Protein AF-A0A1Q7CUN3-F1 (afdb_monomer)

Structure (mmCIF, N/CA/C/O backbone):
data_AF-A0A1Q7CUN3-F1
#
_entry.id   AF-A0A1Q7CUN3-F1
#
loop_
_atom_site.group_PDB
_atom_site.id
_atom_site.type_symbol
_atom_site.label_atom_id
_atom_site.label_alt_id
_atom_site.label_comp_id
_atom_site.label_asym_id
_atom_site.label_entity_id
_atom_site.label_seq_id
_atom_site.pdbx_PDB_ins_code
_atom_site.Cartn_x
_atom_site.Cartn_y
_atom_site.Cartn_z
_atom_site.occupancy
_atom_site.B_iso_or_equiv
_atom_site.auth_seq_id
_atom_site.auth_comp_id
_atom_site.auth_asym_id
_atom_site.auth_atom_id
_atom_site.pdbx_PDB_model_num
ATOM 1 N N . MET A 1 1 ? -42.922 3.366 2.876 1.00 41.12 1 MET A N 1
ATOM 2 C CA . MET A 1 1 ? -42.105 3.480 1.646 1.00 41.12 1 MET A CA 1
ATOM 3 C C . MET A 1 1 ? -41.278 4.752 1.749 1.00 41.12 1 MET A C 1
ATOM 5 O O . MET A 1 1 ? -41.841 5.793 2.076 1.00 41.12 1 MET A O 1
ATOM 9 N N . MET A 1 2 ? -39.968 4.673 1.515 1.00 38.81 2 MET A N 1
ATOM 10 C CA . MET A 1 2 ? -39.093 5.847 1.455 1.00 38.81 2 MET A CA 1
ATOM 11 C C . MET A 1 2 ? -38.705 6.083 -0.001 1.00 38.81 2 MET A C 1
ATOM 13 O O . MET A 1 2 ? -38.078 5.223 -0.615 1.00 38.81 2 MET A O 1
ATOM 17 N N . MET A 1 3 ? -39.078 7.239 -0.547 1.00 49.34 3 MET A N 1
ATOM 18 C CA . MET A 1 3 ? -38.582 7.698 -1.844 1.00 49.34 3 MET A CA 1
ATOM 19 C C . MET A 1 3 ? -37.592 8.832 -1.590 1.00 49.34 3 MET A C 1
ATOM 21 O O . MET A 1 3 ? -37.895 9.817 -0.914 1.00 49.34 3 MET A O 1
ATOM 25 N N . ARG A 1 4 ? -36.372 8.666 -2.102 1.00 43.00 4 ARG A N 1
ATOM 26 C CA . ARG A 1 4 ? -35.267 9.604 -1.901 1.00 43.00 4 ARG A CA 1
ATOM 27 C C . ARG A 1 4 ? -34.883 10.244 -3.230 1.00 43.00 4 ARG A C 1
ATOM 29 O O . ARG A 1 4 ? -34.399 9.564 -4.130 1.00 43.00 4 ARG A O 1
ATOM 36 N N . GLY A 1 5 ? -35.059 11.560 -3.324 1.00 53.28 5 GLY A N 1
ATOM 37 C CA . GLY A 1 5 ? -34.523 12.380 -4.409 1.00 53.28 5 GLY A CA 1
ATOM 38 C C . GLY A 1 5 ? -33.141 12.949 -4.068 1.00 53.28 5 GLY A C 1
ATOM 39 O O . GLY A 1 5 ? -32.656 12.841 -2.941 1.00 53.28 5 GLY A O 1
ATOM 40 N N . LYS A 1 6 ? -32.493 13.609 -5.037 1.00 47.28 6 LYS A N 1
ATOM 41 C CA . LYS A 1 6 ? -31.141 14.185 -4.865 1.00 47.28 6 LYS A CA 1
ATOM 42 C C . LYS A 1 6 ? -31.060 15.337 -3.844 1.00 47.28 6 LYS A 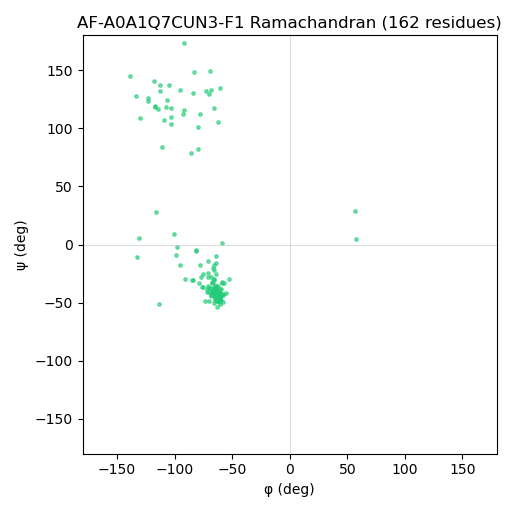C 1
ATOM 44 O O . LYS A 1 6 ? -29.955 15.651 -3.409 1.00 47.28 6 LYS A O 1
ATOM 49 N N . ARG A 1 7 ? -32.186 15.960 -3.468 1.00 41.72 7 ARG A N 1
ATOM 50 C CA . ARG A 1 7 ? -32.243 17.096 -2.520 1.00 41.72 7 ARG A CA 1
ATOM 51 C C . ARG A 1 7 ? -33.311 16.992 -1.420 1.00 41.72 7 ARG A C 1
ATOM 53 O O . ARG A 1 7 ? -33.233 17.744 -0.460 1.00 41.72 7 ARG A O 1
ATOM 60 N N . HIS A 1 8 ? -34.240 16.037 -1.501 1.00 43.69 8 HIS A N 1
ATOM 61 C CA . HIS A 1 8 ? -35.304 15.855 -0.508 1.00 43.69 8 HIS A CA 1
ATOM 62 C C . HIS A 1 8 ? -35.517 14.369 -0.220 1.00 43.69 8 HIS A C 1
ATOM 64 O O . HIS A 1 8 ? -35.390 13.533 -1.124 1.00 43.69 8 HIS A O 1
ATOM 70 N N . TYR A 1 9 ? -35.850 14.042 1.027 1.00 48.72 9 TYR A N 1
ATOM 71 C CA . TYR A 1 9 ? -36.358 12.724 1.388 1.00 48.72 9 TYR A CA 1
ATOM 72 C C . TYR A 1 9 ? -37.815 12.858 1.827 1.00 48.72 9 TYR A C 1
ATOM 74 O O . TYR A 1 9 ? -38.171 13.796 2.537 1.00 48.72 9 TYR A O 1
ATOM 82 N N . ALA A 1 10 ? -38.651 11.931 1.369 1.00 46.97 10 ALA A N 1
ATOM 83 C CA . ALA A 1 10 ? -40.007 11.768 1.863 1.00 46.97 10 ALA A CA 1
ATOM 84 C C . ALA A 1 10 ? -40.140 10.333 2.367 1.00 46.97 10 ALA A C 1
ATOM 86 O O . ALA A 1 10 ? -39.860 9.369 1.640 1.00 46.97 10 ALA A O 1
ATOM 87 N N . VAL A 1 11 ? -40.526 10.195 3.630 1.00 49.19 11 VAL A N 1
ATOM 88 C CA . VAL A 1 11 ? -40.782 8.897 4.248 1.00 49.19 11 VAL A CA 1
ATOM 89 C C . VAL A 1 11 ? -42.251 8.867 4.627 1.00 49.19 11 VAL A C 1
ATOM 91 O O . VAL A 1 11 ? -42.715 9.673 5.427 1.00 49.19 11 VAL A O 1
ATOM 94 N N . ALA A 1 12 ? -42.976 7.919 4.042 1.00 50.19 12 ALA A N 1
ATOM 95 C CA . ALA A 1 12 ? -44.323 7.583 4.468 1.00 50.19 12 ALA A CA 1
ATOM 96 C C . ALA A 1 12 ? -44.255 6.281 5.267 1.00 50.19 12 ALA A C 1
ATOM 98 O O . ALA A 1 12 ? -43.864 5.232 4.726 1.00 50.19 12 ALA A O 1
ATOM 99 N N . VAL A 1 13 ? -44.625 6.346 6.544 1.00 49.44 13 VAL A N 1
ATOM 100 C CA . VAL A 1 13 ? -44.776 5.167 7.401 1.00 49.44 13 VAL A CA 1
ATOM 101 C C . VAL A 1 13 ? -46.250 5.016 7.735 1.00 49.44 13 VAL A C 1
ATOM 103 O O . VAL A 1 13 ? -46.925 5.976 8.093 1.00 49.44 13 VAL A O 1
ATOM 106 N N . ARG A 1 14 ? -46.757 3.795 7.588 1.00 47.66 14 ARG A N 1
ATOM 107 C CA . ARG A 1 14 ? -48.123 3.452 7.968 1.00 47.66 14 ARG A CA 1
ATOM 108 C C . ARG A 1 14 ? -48.088 2.939 9.403 1.00 47.66 14 ARG A C 1
ATOM 110 O O . ARG A 1 14 ? -47.441 1.923 9.654 1.00 47.66 14 ARG A O 1
ATOM 117 N N . LEU A 1 15 ? -48.733 3.643 10.331 1.00 50.25 15 LEU A N 1
ATOM 118 C CA . LEU A 1 15 ? -48.779 3.210 11.728 1.00 50.25 15 LEU A CA 1
ATOM 119 C C . LEU A 1 15 ? -49.712 1.990 11.863 1.00 50.25 15 LEU A C 1
ATOM 121 O O . LEU A 1 15 ? -50.828 2.012 11.334 1.00 50.25 15 LEU A O 1
ATOM 125 N N . PRO A 1 16 ? -49.281 0.919 12.554 1.00 46.69 16 PRO A N 1
ATOM 126 C CA . PRO A 1 16 ? -50.003 -0.353 12.572 1.00 46.69 16 PRO A CA 1
ATOM 127 C C . PRO A 1 16 ? -51.316 -0.324 13.370 1.00 46.69 16 PRO A C 1
ATOM 129 O O . PRO A 1 16 ? -52.134 -1.220 13.197 1.00 46.69 16 PRO A O 1
ATOM 132 N N . THR A 1 17 ? -51.560 0.698 14.195 1.00 48.12 17 THR A N 1
ATOM 133 C CA . THR A 1 17 ? -52.711 0.712 15.116 1.00 48.12 17 THR A CA 1
ATOM 134 C C . THR A 1 17 ? -53.976 1.354 14.527 1.00 48.12 17 THR A C 1
ATOM 136 O O . THR A 1 17 ? -55.076 0.941 14.871 1.00 48.12 17 THR A O 1
ATOM 139 N N . THR A 1 18 ? -53.863 2.319 13.607 1.00 51.09 18 THR A N 1
ATOM 140 C CA . THR A 1 18 ? -55.016 3.129 13.137 1.00 51.09 18 THR A CA 1
ATOM 141 C C . THR A 1 18 ? -55.152 3.243 11.614 1.00 51.09 18 THR A C 1
ATOM 143 O O . THR A 1 18 ? -56.040 3.933 11.128 1.00 51.09 18 THR A O 1
ATOM 146 N N . LYS A 1 19 ? -54.327 2.533 10.826 1.00 49.41 19 LYS A N 1
ATOM 147 C CA . LYS A 1 19 ? -54.347 2.515 9.340 1.00 49.41 19 LYS A CA 1
ATOM 148 C C . LYS A 1 19 ? -54.171 3.874 8.632 1.00 49.41 19 LYS A C 1
ATOM 150 O O . LYS A 1 19 ? -54.208 3.884 7.399 1.00 49.41 19 LYS A O 1
ATOM 155 N N . GLU A 1 20 ? -53.910 4.965 9.344 1.00 47.09 20 GLU A N 1
ATOM 156 C CA . GLU A 1 20 ? -53.669 6.293 8.769 1.00 47.09 20 GLU A CA 1
ATOM 157 C C . GLU A 1 20 ? -52.206 6.463 8.312 1.00 47.09 20 GLU A C 1
ATOM 159 O O . GLU A 1 20 ? -51.285 5.836 8.850 1.00 47.09 20 GLU A O 1
ATOM 164 N N . ILE A 1 21 ? -51.988 7.261 7.263 1.00 50.62 21 ILE A N 1
ATOM 165 C CA . ILE A 1 21 ? -50.674 7.450 6.631 1.00 50.62 21 ILE A CA 1
ATOM 166 C C . ILE A 1 21 ? -50.179 8.856 6.966 1.00 50.62 21 ILE A C 1
ATOM 168 O O . ILE A 1 21 ? -50.668 9.835 6.408 1.00 50.62 21 ILE A O 1
ATOM 172 N N . VAL A 1 22 ? -49.183 8.946 7.848 1.00 48.62 22 VAL A N 1
ATOM 173 C CA . VAL A 1 22 ? -48.516 10.208 8.195 1.00 48.62 22 VAL A CA 1
ATOM 174 C C . VAL A 1 22 ? -47.258 10.358 7.337 1.00 48.62 22 VAL A C 1
ATOM 176 O O . VAL A 1 22 ? -46.481 9.412 7.172 1.00 48.62 22 VAL A O 1
ATOM 179 N N . VAL A 1 23 ? -47.081 11.545 6.756 1.00 50.75 23 VAL A N 1
ATOM 180 C CA . VAL A 1 23 ? -45.977 11.869 5.844 1.00 50.75 23 VAL A CA 1
ATOM 181 C C . VAL A 1 23 ? -45.135 12.973 6.463 1.00 50.75 23 VAL A C 1
ATOM 183 O O . VAL A 1 23 ? -45.629 14.080 6.659 1.00 50.75 23 VAL A O 1
ATOM 186 N N . ASP A 1 24 ? -43.862 12.676 6.716 1.00 46.62 24 ASP A N 1
ATOM 187 C CA . ASP A 1 24 ? -42.896 13.653 7.219 1.00 46.62 24 ASP A CA 1
ATOM 188 C C . ASP A 1 24 ? -41.929 14.089 6.101 1.00 46.62 24 ASP A C 1
ATOM 190 O O . ASP A 1 24 ? -41.489 13.275 5.274 1.00 46.62 24 ASP A O 1
ATOM 194 N N . ARG A 1 25 ? -41.643 15.394 6.035 1.00 44.75 25 ARG A N 1
ATOM 195 C CA . ARG A 1 25 ? -40.823 16.032 4.991 1.00 44.75 25 ARG A CA 1
ATOM 196 C C . ARG A 1 25 ? -39.750 16.905 5.640 1.00 44.75 25 ARG A C 1
ATOM 198 O O . ARG A 1 25 ? -40.051 17.983 6.137 1.00 44.75 25 ARG A O 1
ATOM 205 N N . GLY A 1 26 ? -38.490 16.471 5.561 1.00 47.94 26 GLY A N 1
ATOM 206 C CA . GLY A 1 26 ? -37.331 17.228 6.045 1.00 47.94 26 GLY A CA 1
ATOM 207 C C . GLY A 1 26 ? -36.341 17.595 4.933 1.00 47.94 26 GLY A C 1
ATOM 208 O O . GLY A 1 26 ? -36.047 16.791 4.044 1.00 47.94 26 GLY A O 1
ATOM 209 N N . GLU A 1 27 ? -35.787 18.809 4.984 1.00 48.62 27 GLU A N 1
ATOM 210 C CA . GLU A 1 27 ? -34.697 19.239 4.100 1.00 48.62 27 GLU A CA 1
ATOM 211 C C . GLU A 1 27 ? -33.330 18.802 4.643 1.00 48.62 27 GLU A C 1
ATOM 213 O O . GLU A 1 27 ? -32.985 19.032 5.802 1.00 48.62 27 GLU A O 1
ATOM 218 N N . LEU A 1 28 ? -32.512 18.186 3.786 1.00 47.50 28 LEU A N 1
ATOM 219 C CA . LEU A 1 28 ? -31.167 17.720 4.131 1.00 47.50 28 LEU A CA 1
ATOM 220 C C . LEU A 1 28 ? -30.168 18.892 4.116 1.00 47.50 28 LEU A C 1
ATOM 222 O O . LEU A 1 28 ? -29.437 19.083 3.143 1.00 47.50 28 LEU A O 1
ATOM 226 N N . LYS A 1 29 ? -30.102 19.668 5.204 1.00 46.69 29 LYS A N 1
ATOM 227 C CA . LYS A 1 29 ? -29.018 20.638 5.452 1.00 46.69 29 LYS A CA 1
ATOM 228 C C . LYS A 1 29 ? -27.825 19.946 6.122 1.00 46.69 29 LYS A C 1
ATOM 230 O O . LYS A 1 29 ? -27.634 20.056 7.326 1.00 46.69 29 LYS A O 1
ATOM 235 N N . ALA A 1 30 ? -27.013 19.227 5.346 1.00 46.47 30 ALA A N 1
ATOM 236 C CA . ALA A 1 30 ? -25.714 18.734 5.810 1.00 46.47 30 ALA A CA 1
ATOM 237 C C . ALA A 1 30 ? -24.589 19.230 4.876 1.00 46.47 30 ALA A C 1
ATOM 239 O O . ALA A 1 30 ? -24.661 18.974 3.670 1.00 46.47 30 ALA A O 1
ATOM 240 N N . PRO A 1 31 ? -23.527 19.883 5.394 1.00 46.28 31 PRO A N 1
ATOM 241 C CA . PRO A 1 31 ? -22.405 20.413 4.600 1.00 46.28 31 PRO A CA 1
ATOM 242 C C . PRO A 1 31 ? -21.581 19.332 3.870 1.00 46.28 31 PRO A C 1
ATOM 244 O O . PRO A 1 31 ? -20.785 19.634 2.988 1.00 46.28 31 PRO A O 1
ATOM 247 N N . ILE A 1 32 ? -21.822 18.054 4.175 1.00 44.91 32 ILE A N 1
ATOM 248 C CA . ILE A 1 32 ? -21.310 16.892 3.430 1.00 44.91 32 ILE A CA 1
ATOM 249 C C . ILE A 1 32 ? -21.895 16.798 2.005 1.00 44.91 32 ILE A C 1
ATOM 251 O O . ILE A 1 32 ? -21.298 16.175 1.128 1.00 44.91 32 ILE A O 1
ATOM 255 N N . TYR A 1 33 ? -23.048 17.423 1.732 1.00 48.00 33 TYR A N 1
ATOM 256 C CA . TYR A 1 33 ? -23.731 17.325 0.434 1.00 48.00 33 TYR A CA 1
ATOM 257 C C . TYR A 1 33 ? -23.490 18.505 -0.518 1.00 48.00 33 TYR A C 1
ATOM 259 O O . TYR A 1 33 ? -23.879 18.397 -1.690 1.00 48.00 33 TYR A O 1
ATOM 267 N N . THR A 1 34 ? -22.861 19.592 -0.057 1.00 51.78 34 THR A N 1
ATOM 268 C CA . THR A 1 34 ? -22.710 20.845 -0.818 1.00 51.78 34 THR A CA 1
ATOM 269 C C . THR A 1 34 ? -21.521 20.861 -1.771 1.00 51.78 34 THR A C 1
ATOM 271 O O . THR A 1 34 ? -21.645 21.465 -2.831 1.00 51.78 34 THR A O 1
ATOM 274 N N . ASN A 1 35 ? -20.414 20.166 -1.483 1.00 48.53 35 ASN A N 1
ATOM 275 C CA . ASN A 1 35 ? -19.231 20.246 -2.346 1.00 48.53 35 ASN A CA 1
ATOM 276 C C . ASN A 1 35 ? -19.210 19.142 -3.430 1.00 48.53 35 ASN A C 1
ATOM 278 O O . ASN A 1 35 ? -19.033 17.965 -3.106 1.00 48.53 35 ASN A O 1
ATOM 282 N N . PRO A 1 36 ? -19.348 19.490 -4.730 1.00 52.28 36 PRO A N 1
ATOM 283 C CA . PRO A 1 36 ? -19.363 18.536 -5.849 1.00 52.28 36 PRO A CA 1
ATOM 284 C C . PRO A 1 36 ? -18.040 17.775 -6.036 1.00 52.28 36 PRO A C 1
ATOM 286 O O . PRO A 1 36 ? -18.024 16.720 -6.664 1.00 52.28 36 PRO A O 1
ATOM 289 N N . ILE A 1 37 ? -16.956 18.255 -5.424 1.00 53.88 37 ILE A N 1
ATOM 29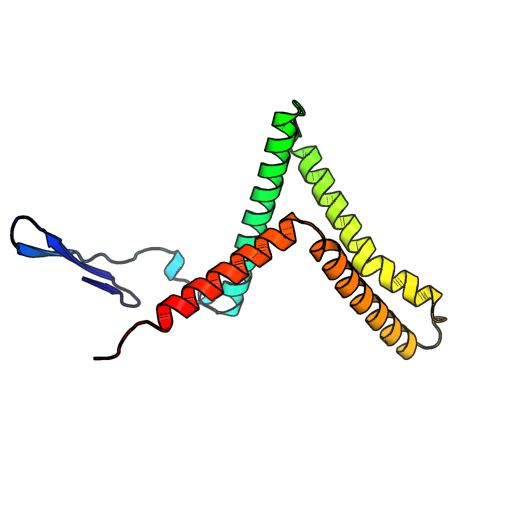0 C CA . ILE A 1 37 ? -15.616 17.652 -5.471 1.00 53.88 37 ILE A CA 1
ATOM 291 C C . ILE A 1 37 ? -15.577 16.291 -4.745 1.00 53.88 37 ILE A C 1
ATOM 293 O O . ILE A 1 37 ? -14.900 15.371 -5.194 1.00 53.88 37 ILE A O 1
ATOM 297 N N . TRP A 1 38 ? -16.381 16.103 -3.690 1.00 49.09 38 TRP A N 1
ATOM 298 C CA . TRP A 1 38 ? -16.438 14.847 -2.919 1.00 49.09 38 TRP A CA 1
ATOM 299 C C . TRP A 1 38 ? -17.316 13.757 -3.559 1.00 49.09 38 TRP A C 1
ATOM 301 O O . TRP A 1 38 ? -17.375 12.628 -3.072 1.00 49.09 38 TRP A O 1
ATOM 311 N N . LYS A 1 39 ? -18.004 14.071 -4.667 1.00 51.97 39 LYS A N 1
ATOM 312 C CA . LYS A 1 39 ? -18.817 13.116 -5.443 1.00 51.97 39 LYS A CA 1
ATOM 313 C C . LYS A 1 39 ? -18.081 12.558 -6.665 1.00 51.97 39 LYS A C 1
ATOM 315 O O . LYS A 1 39 ? -18.645 11.716 -7.361 1.00 51.97 39 LYS A O 1
ATOM 320 N N . ALA A 1 40 ? -16.847 12.995 -6.926 1.00 65.75 40 ALA A N 1
ATOM 321 C CA . ALA A 1 40 ? -16.043 12.466 -8.020 1.00 65.75 40 ALA A CA 1
ATOM 322 C C . ALA A 1 40 ? -15.631 11.006 -7.726 1.00 65.75 40 ALA A C 1
ATOM 324 O O . ALA A 1 40 ? -15.152 10.729 -6.623 1.00 65.75 40 ALA A O 1
ATOM 325 N N . PRO A 1 41 ? -15.783 10.067 -8.682 1.00 67.19 41 PRO A N 1
ATOM 326 C CA . PRO A 1 41 ? -15.527 8.638 -8.461 1.00 67.19 41 PRO A CA 1
ATOM 327 C C . PRO A 1 41 ? -14.088 8.351 -8.005 1.00 67.19 41 PRO A C 1
ATOM 329 O O . PRO A 1 41 ? -13.874 7.466 -7.181 1.00 67.19 41 PRO A O 1
ATOM 332 N N . PHE A 1 42 ? -13.116 9.149 -8.457 1.00 77.19 42 PHE A N 1
ATOM 333 C CA . PHE A 1 42 ? -11.709 9.021 -8.070 1.00 77.19 42 PHE A CA 1
ATOM 334 C C . PHE A 1 42 ? -11.434 9.498 -6.634 1.00 77.19 42 PHE A C 1
ATOM 336 O O . PHE A 1 42 ? -10.845 8.773 -5.838 1.00 77.19 42 PHE A O 1
ATOM 343 N N . VAL A 1 43 ? -11.931 10.687 -6.266 1.00 78.50 43 VAL A N 1
ATOM 344 C CA . VAL A 1 43 ? -11.766 11.257 -4.914 1.00 78.50 43 VAL A CA 1
ATOM 345 C C . VAL A 1 43 ? -12.489 10.399 -3.878 1.00 78.50 43 VAL A C 1
ATOM 347 O O . VAL A 1 43 ? -11.952 10.123 -2.808 1.00 78.50 43 VAL A O 1
ATOM 350 N N . ARG A 1 44 ? -13.685 9.909 -4.222 1.00 77.19 44 ARG A N 1
ATOM 351 C CA . ARG A 1 44 ? -14.445 8.983 -3.381 1.00 77.19 44 ARG A CA 1
ATOM 352 C C . ARG A 1 44 ? -13.717 7.647 -3.200 1.00 77.19 44 ARG A C 1
ATOM 354 O O . ARG A 1 44 ? -13.707 7.131 -2.089 1.00 77.19 44 ARG A O 1
ATOM 361 N N . GLY A 1 45 ? -13.097 7.110 -4.253 1.00 80.69 45 GLY A N 1
ATOM 362 C CA . GLY A 1 45 ? -12.286 5.891 -4.177 1.00 80.69 45 GLY A CA 1
ATOM 363 C C . GLY A 1 45 ? -11.079 6.042 -3.249 1.00 80.69 45 GLY A C 1
ATOM 364 O O . GLY A 1 45 ? -10.895 5.220 -2.354 1.00 80.69 45 GLY A O 1
ATOM 365 N N . LEU A 1 46 ? -10.307 7.126 -3.390 1.00 86.25 46 LEU A N 1
ATOM 366 C CA . LEU A 1 46 ? -9.192 7.424 -2.482 1.00 86.25 46 LEU A CA 1
ATOM 367 C C . LEU A 1 46 ? -9.649 7.614 -1.032 1.00 86.25 46 LEU A C 1
ATOM 369 O O . LEU A 1 46 ? -8.997 7.104 -0.123 1.00 86.25 46 LEU A O 1
ATOM 373 N N . ALA A 1 47 ? -10.768 8.309 -0.813 1.00 83.06 47 ALA A N 1
ATOM 374 C CA . ALA A 1 47 ? -11.325 8.500 0.524 1.00 83.06 47 ALA A CA 1
ATOM 375 C C . ALA A 1 47 ? -11.697 7.158 1.177 1.00 83.06 47 ALA A C 1
ATOM 377 O O . ALA A 1 47 ? -11.330 6.917 2.324 1.00 83.06 47 ALA A O 1
ATOM 378 N N . LEU A 1 48 ? -12.342 6.260 0.424 1.00 85.19 48 LEU A N 1
ATOM 379 C CA . LEU A 1 48 ? -12.670 4.903 0.872 1.00 85.19 48 LEU A CA 1
ATOM 380 C C . LEU A 1 48 ? -11.416 4.095 1.221 1.00 85.19 48 LEU A C 1
ATOM 382 O O . LEU A 1 48 ? -11.375 3.466 2.272 1.00 85.19 48 LEU A O 1
ATOM 386 N N . ILE A 1 49 ? -10.382 4.127 0.378 1.00 87.88 49 ILE A N 1
ATOM 387 C CA . ILE A 1 49 ? -9.122 3.416 0.647 1.00 87.88 49 ILE A CA 1
ATOM 388 C C . ILE A 1 49 ? -8.446 3.967 1.908 1.00 87.88 49 ILE A C 1
ATOM 390 O O . ILE A 1 49 ? -7.994 3.191 2.748 1.00 87.88 49 ILE A O 1
ATOM 394 N N . GLY A 1 50 ? -8.408 5.293 2.070 1.00 87.88 50 GLY A N 1
ATOM 395 C CA . GLY A 1 50 ? -7.855 5.935 3.263 1.00 87.88 50 GLY A CA 1
ATOM 396 C C . GLY A 1 50 ? -8.608 5.547 4.537 1.00 87.88 50 GLY A C 1
ATOM 397 O O . GLY A 1 50 ? -7.986 5.227 5.550 1.00 87.88 50 GLY A O 1
ATOM 398 N N . GLU A 1 51 ? -9.938 5.505 4.475 1.00 87.69 51 GLU A N 1
ATOM 399 C CA . GLU A 1 51 ? -10.783 5.070 5.587 1.00 87.69 51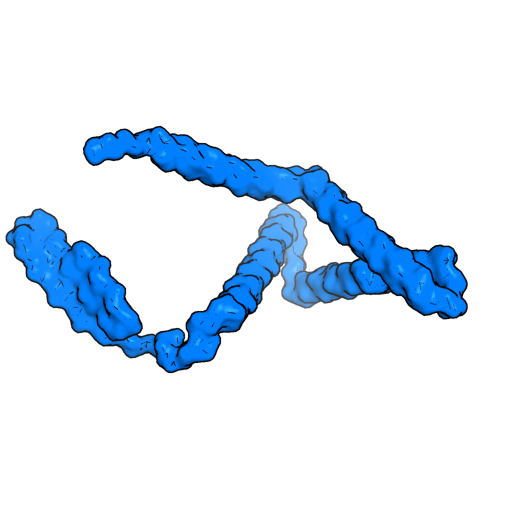 GLU A CA 1
ATOM 400 C C . GLU A 1 51 ? -10.557 3.590 5.934 1.00 87.69 51 GLU A C 1
ATOM 402 O O . GLU A 1 51 ? -10.359 3.256 7.104 1.00 87.69 51 GLU A O 1
ATOM 407 N N . GLN A 1 52 ? -10.497 2.707 4.932 1.00 87.75 52 GLN A N 1
ATOM 408 C CA . GLN A 1 52 ? -10.213 1.282 5.134 1.00 87.75 52 GLN A CA 1
ATOM 409 C C . GLN A 1 52 ? -8.819 1.049 5.731 1.00 87.75 52 GLN A C 1
ATOM 411 O O . GLN A 1 52 ? -8.678 0.260 6.665 1.00 87.75 52 GLN A O 1
ATOM 416 N N . LEU A 1 53 ? -7.796 1.764 5.254 1.00 89.81 53 LEU A N 1
ATOM 417 C CA . LEU A 1 53 ? -6.441 1.675 5.800 1.00 89.81 53 LEU A CA 1
ATOM 418 C C . LEU A 1 53 ? -6.401 2.135 7.262 1.00 89.81 53 LEU A C 1
ATOM 420 O O . LEU A 1 53 ? -5.807 1.464 8.106 1.00 89.81 53 LEU A O 1
ATOM 424 N N . HIS A 1 54 ? -7.058 3.253 7.576 1.00 87.62 54 HIS A N 1
ATOM 425 C CA . HIS A 1 54 ? -7.126 3.767 8.942 1.00 87.62 54 HIS A CA 1
ATOM 426 C C . HIS A 1 54 ? -7.807 2.770 9.891 1.00 87.62 54 HIS A C 1
ATOM 428 O O . HIS A 1 54 ? -7.275 2.470 10.965 1.00 87.62 54 HIS A O 1
ATOM 434 N N . LEU A 1 55 ? -8.958 2.223 9.486 1.00 87.88 55 LEU A N 1
ATOM 435 C CA . LEU A 1 55 ? -9.686 1.221 10.265 1.00 87.88 55 LEU A CA 1
ATOM 436 C C . LEU A 1 55 ? -8.873 -0.069 10.437 1.00 87.88 55 LEU A C 1
ATOM 438 O O . LEU A 1 55 ? -8.784 -0.575 11.556 1.00 87.88 55 LEU A O 1
ATOM 442 N N . GLY A 1 56 ? -8.226 -0.554 9.374 1.00 87.88 56 GLY A N 1
ATOM 443 C CA . GLY A 1 56 ? -7.379 -1.749 9.412 1.00 87.88 56 GLY A CA 1
ATOM 444 C C . GLY A 1 56 ? -6.172 -1.600 10.343 1.00 87.88 56 GLY A C 1
ATOM 445 O O . GLY A 1 56 ? -5.891 -2.484 11.157 1.00 87.88 56 GLY A O 1
ATOM 446 N N . MET A 1 57 ? -5.493 -0.450 10.304 1.00 87.62 57 MET A N 1
ATOM 447 C CA . MET A 1 57 ? -4.393 -0.158 11.230 1.00 87.62 57 MET A CA 1
ATOM 448 C C . MET A 1 57 ? -4.881 -0.094 12.679 1.00 87.62 57 MET A C 1
ATOM 450 O O . MET A 1 57 ? -4.250 -0.666 13.570 1.00 87.62 57 MET A O 1
ATOM 454 N N . LYS A 1 58 ? -6.035 0.538 12.928 1.00 86.69 58 LYS A N 1
ATOM 455 C CA . LYS A 1 58 ? -6.640 0.587 14.265 1.00 86.69 58 LYS A CA 1
ATOM 456 C C . LYS A 1 58 ? -6.981 -0.813 14.784 1.00 86.69 58 LYS A C 1
ATOM 458 O O . LYS A 1 58 ? -6.713 -1.092 15.952 1.00 86.69 58 LYS A O 1
ATOM 463 N N . SER A 1 59 ? -7.524 -1.699 13.944 1.00 86.81 59 SER A N 1
ATOM 464 C CA . SER A 1 59 ? -7.842 -3.076 14.347 1.00 86.81 59 SER A CA 1
ATOM 465 C C . SER A 1 59 ? -6.597 -3.920 14.625 1.00 86.81 59 SER A C 1
ATOM 467 O O . SER A 1 59 ? -6.600 -4.701 15.576 1.00 86.81 59 SER A O 1
ATOM 469 N N . LEU A 1 60 ? -5.522 -3.741 13.849 1.00 86.06 60 LEU A N 1
ATOM 470 C CA . LEU A 1 60 ? -4.239 -4.415 14.084 1.00 86.06 60 LEU A CA 1
ATOM 471 C C . LEU A 1 60 ? -3.635 -3.999 15.427 1.00 86.06 60 LEU A C 1
ATOM 473 O O . LEU A 1 60 ? -3.283 -4.854 16.236 1.00 86.06 60 LEU A O 1
ATOM 477 N N . ILE A 1 61 ? -3.584 -2.692 15.691 1.00 85.88 61 ILE A N 1
ATOM 478 C CA . ILE A 1 61 ? -3.076 -2.138 16.953 1.00 85.88 61 ILE A CA 1
ATOM 479 C C . ILE A 1 61 ? -3.916 -2.622 18.139 1.00 85.88 61 ILE A C 1
ATOM 481 O O . ILE A 1 61 ? -3.377 -3.010 19.173 1.00 85.88 61 ILE A O 1
ATOM 485 N N . TRP A 1 62 ? -5.241 -2.630 17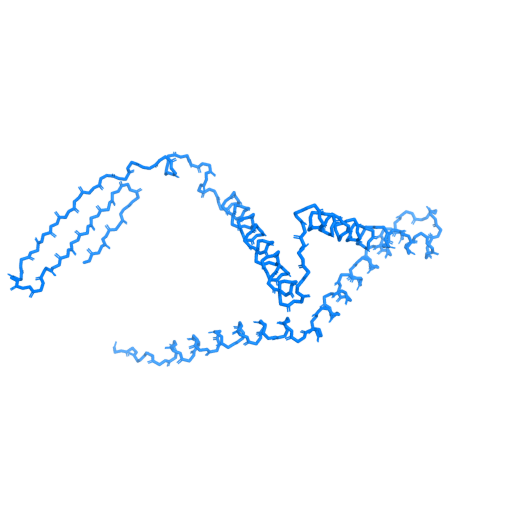.990 1.00 85.31 62 TRP A N 1
ATOM 486 C CA . TRP A 1 62 ? -6.145 -3.127 19.021 1.00 85.31 62 TRP A CA 1
ATOM 487 C C . TRP A 1 62 ? -5.933 -4.620 19.308 1.00 85.31 62 TRP A C 1
ATOM 489 O O . TRP A 1 62 ? -5.828 -5.001 20.471 1.00 85.31 62 TRP A O 1
ATOM 499 N N . SER A 1 63 ? -5.768 -5.443 18.270 1.00 84.81 63 SER A N 1
ATOM 500 C CA . SER A 1 63 ? -5.485 -6.880 18.412 1.00 84.81 63 SER A CA 1
ATOM 501 C C . SER A 1 63 ? -4.131 -7.134 19.083 1.00 84.81 63 SER A C 1
ATOM 503 O O . SER A 1 63 ? -4.021 -8.005 19.945 1.00 84.81 63 SER A O 1
ATOM 505 N N . ALA A 1 64 ? -3.111 -6.340 18.739 1.00 83.12 64 ALA A N 1
ATOM 506 C CA . ALA A 1 64 ? -1.800 -6.402 19.379 1.00 83.12 64 ALA A CA 1
ATOM 507 C C . ALA A 1 64 ? -1.884 -6.052 20.873 1.00 83.12 64 ALA A C 1
ATOM 509 O O . ALA A 1 64 ? -1.367 -6.798 21.700 1.00 83.12 64 ALA A O 1
ATOM 510 N N . ASN A 1 65 ? -2.602 -4.981 21.226 1.00 83.19 65 ASN A N 1
ATOM 511 C CA . ASN A 1 65 ? -2.800 -4.578 22.621 1.00 83.19 65 ASN A CA 1
ATOM 512 C C . ASN A 1 65 ? -3.594 -5.611 23.427 1.00 83.19 65 ASN A C 1
ATOM 514 O O . ASN A 1 65 ? -3.291 -5.828 24.595 1.00 83.19 65 ASN A O 1
ATOM 518 N N . MET A 1 66 ? -4.585 -6.271 22.824 1.00 81.75 66 MET A N 1
ATOM 519 C CA . MET A 1 66 ? -5.325 -7.350 23.488 1.00 81.75 66 MET A CA 1
ATOM 520 C C . MET A 1 66 ? -4.455 -8.572 23.760 1.00 81.75 66 MET A C 1
ATOM 522 O O . MET A 1 66 ? -4.510 -9.132 24.852 1.00 81.75 66 MET A O 1
ATOM 526 N N . ASN A 1 67 ? -3.626 -8.964 22.792 1.00 81.75 67 ASN A N 1
ATOM 527 C CA . ASN A 1 67 ? -2.686 -10.063 22.977 1.00 81.75 67 ASN A CA 1
ATOM 528 C C . ASN A 1 67 ? -1.615 -9.712 24.025 1.00 81.75 67 ASN A C 1
ATOM 530 O O . ASN A 1 67 ? -1.233 -10.545 24.842 1.00 81.75 67 ASN A O 1
ATOM 534 N N . ALA A 1 68 ? -1.159 -8.461 24.051 1.00 79.69 68 ALA A N 1
ATOM 535 C CA . ALA A 1 68 ? -0.188 -7.998 25.034 1.00 79.69 68 ALA A CA 1
ATOM 536 C C . ALA A 1 68 ? -0.780 -7.913 26.449 1.00 79.69 68 ALA A C 1
ATOM 538 O O . ALA A 1 68 ? -0.161 -8.391 27.396 1.00 79.69 68 ALA A O 1
ATOM 539 N N . GLY A 1 69 ? -2.019 -7.427 26.579 1.00 73.06 69 GLY A N 1
ATOM 540 C CA . GLY A 1 69 ? -2.768 -7.426 27.837 1.00 73.06 69 GLY A CA 1
ATOM 541 C C . GLY A 1 69 ? -3.036 -8.834 28.380 1.00 73.06 69 GLY A C 1
ATOM 542 O O . GLY A 1 69 ? -2.936 -9.046 29.584 1.00 73.06 69 GLY A O 1
ATOM 543 N N . ALA A 1 70 ? -3.276 -9.822 27.509 1.00 71.69 70 ALA A N 1
ATOM 544 C CA . ALA A 1 70 ? -3.368 -11.233 27.905 1.00 71.69 70 ALA A CA 1
ATOM 545 C C . ALA A 1 70 ? -2.042 -11.795 28.461 1.00 71.69 70 ALA A C 1
ATOM 547 O O . ALA A 1 70 ? -2.061 -12.725 29.262 1.00 71.69 70 ALA A O 1
ATOM 548 N N . ASN A 1 71 ? -0.903 -11.214 28.071 1.00 68.75 71 ASN A N 1
ATOM 549 C CA . ASN A 1 71 ? 0.430 -11.577 28.556 1.00 68.75 71 ASN A CA 1
ATOM 550 C C . ASN A 1 71 ? 0.964 -10.618 29.643 1.00 68.75 71 ASN A C 1
ATOM 552 O O . ASN A 1 71 ? 2.129 -10.716 30.016 1.00 68.75 71 ASN A O 1
ATOM 556 N N . ASN A 1 72 ? 0.127 -9.706 30.162 1.00 66.00 72 ASN A N 1
ATOM 557 C CA . ASN A 1 72 ? 0.488 -8.677 31.149 1.00 66.00 72 ASN A CA 1
ATOM 558 C C . ASN A 1 72 ? 1.637 -7.741 30.701 1.00 66.00 72 ASN A C 1
ATOM 560 O O . ASN A 1 72 ? 2.402 -7.227 31.514 1.00 66.00 72 ASN A O 1
ATOM 564 N N . ILE A 1 73 ? 1.768 -7.540 29.386 1.00 68.62 73 ILE A N 1
ATOM 565 C CA . ILE A 1 73 ? 2.732 -6.635 28.757 1.00 68.62 73 ILE A CA 1
ATOM 566 C C . ILE A 1 73 ? 1.965 -5.379 28.332 1.00 68.62 73 ILE A C 1
ATOM 568 O O . ILE A 1 73 ? 1.152 -5.415 27.408 1.00 68.62 73 ILE A O 1
ATOM 572 N N . GLU A 1 74 ? 2.206 -4.252 28.998 1.00 68.31 74 GLU A N 1
ATOM 573 C CA . GLU A 1 74 ? 1.638 -2.964 28.593 1.00 68.31 74 GLU A CA 1
ATOM 574 C C . GLU A 1 74 ? 2.443 -2.370 27.434 1.00 68.31 74 GLU A C 1
ATOM 576 O O . GLU A 1 74 ? 3.506 -1.785 27.631 1.00 68.31 74 GLU A O 1
ATOM 581 N N . ILE A 1 75 ? 1.933 -2.496 26.205 1.00 72.75 75 ILE A N 1
ATOM 582 C CA . ILE A 1 75 ? 2.571 -1.862 25.047 1.00 72.75 75 ILE A CA 1
ATOM 583 C C . ILE A 1 75 ? 2.225 -0.370 25.040 1.00 72.75 75 ILE A C 1
ATOM 585 O O . ILE A 1 75 ? 1.086 0.045 24.799 1.00 72.75 75 ILE A O 1
ATOM 589 N N . GLY A 1 76 ? 3.235 0.465 25.274 1.00 79.50 76 GLY A N 1
ATOM 590 C CA . GLY A 1 76 ? 3.092 1.915 25.213 1.00 79.50 76 GLY A CA 1
ATOM 591 C C . GLY A 1 76 ? 2.857 2.418 23.782 1.00 79.50 76 GLY A C 1
ATOM 592 O O . GLY A 1 76 ? 3.406 1.894 22.814 1.00 79.50 76 GLY A O 1
ATOM 593 N N . LYS A 1 77 ? 2.119 3.528 23.619 1.00 78.75 77 LYS A N 1
ATOM 594 C CA . LYS A 1 77 ? 1.867 4.159 22.298 1.00 78.75 77 LYS A CA 1
ATOM 595 C C . LYS A 1 77 ? 3.149 4.437 21.491 1.00 78.75 77 LYS A C 1
ATOM 597 O O . LYS A 1 77 ? 3.110 4.433 20.265 1.00 78.75 77 LYS A O 1
ATOM 602 N N . LYS A 1 78 ? 4.277 4.6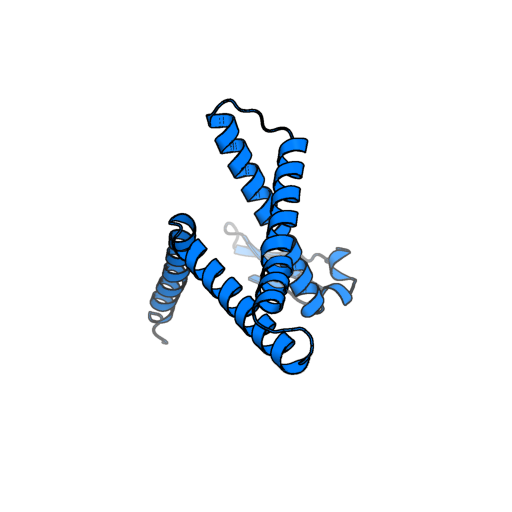85 22.168 1.00 83.25 78 LYS A N 1
ATOM 603 C CA . LYS A 1 78 ? 5.587 4.910 21.534 1.00 83.25 78 LYS A CA 1
ATOM 604 C C . LYS A 1 78 ? 6.166 3.639 20.911 1.00 83.25 78 LYS A C 1
ATOM 606 O O . LYS A 1 78 ? 6.744 3.719 19.835 1.00 83.25 78 LYS A O 1
ATOM 611 N N . GLU A 1 79 ? 5.975 2.485 21.543 1.00 84.69 79 GLU A N 1
ATOM 612 C CA . GLU A 1 79 ? 6.451 1.196 21.030 1.00 84.69 79 GLU A CA 1
ATOM 613 C C . GLU A 1 79 ? 5.635 0.741 19.819 1.00 84.69 79 GLU A C 1
ATOM 615 O O . GLU A 1 79 ? 6.191 0.260 18.833 1.00 84.69 79 GLU A O 1
ATOM 620 N N . ILE A 1 80 ? 4.320 0.981 19.839 1.00 85.00 80 ILE A N 1
ATOM 621 C CA . ILE A 1 80 ? 3.436 0.724 18.691 1.00 85.00 80 ILE A CA 1
ATOM 622 C C . ILE A 1 80 ? 3.865 1.580 17.497 1.00 85.00 80 ILE A C 1
ATOM 624 O O . ILE A 1 80 ? 4.080 1.066 16.405 1.00 85.00 80 ILE A O 1
ATOM 628 N N . THR A 1 81 ? 4.057 2.885 17.697 1.00 85.94 81 THR A N 1
ATOM 629 C CA . THR A 1 81 ? 4.534 3.765 16.622 1.00 85.94 81 THR A CA 1
ATOM 630 C C . THR A 1 81 ? 5.935 3.373 16.146 1.00 85.94 81 THR A C 1
ATOM 632 O O . THR A 1 81 ? 6.182 3.372 14.943 1.00 85.94 81 THR A O 1
ATOM 635 N N . GLY A 1 82 ? 6.839 3.004 17.060 1.00 90.00 82 GLY A N 1
ATOM 636 C CA . GLY A 1 82 ? 8.195 2.566 16.727 1.00 90.00 82 GLY A CA 1
ATOM 637 C 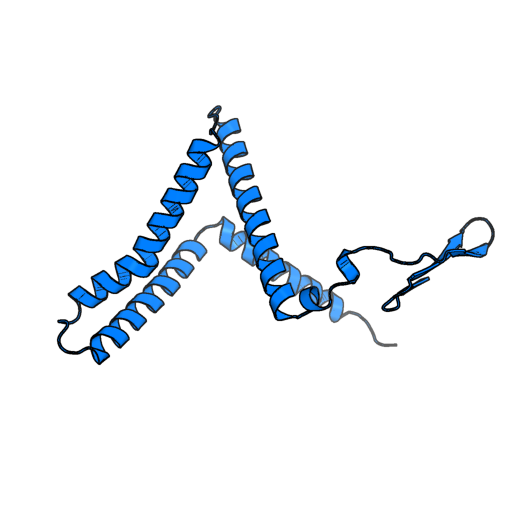C . GLY A 1 82 ? 8.218 1.280 15.898 1.00 90.00 82 GLY A C 1
ATOM 638 O O . GLY A 1 82 ? 8.901 1.219 14.879 1.00 90.00 82 GLY A O 1
ATOM 639 N N . SER A 1 83 ? 7.424 0.279 16.279 1.00 89.12 83 SER A N 1
ATOM 640 C CA . SER A 1 83 ? 7.307 -0.985 15.540 1.00 89.12 83 SER A CA 1
ATOM 641 C C . SER A 1 83 ? 6.645 -0.803 14.172 1.00 89.12 83 SER A C 1
ATOM 643 O O . SER A 1 83 ? 7.135 -1.356 13.187 1.00 89.12 83 SER A O 1
ATOM 645 N N . VAL A 1 84 ? 5.603 0.030 14.067 1.00 89.44 84 VAL A N 1
ATOM 646 C CA . VAL A 1 84 ? 4.981 0.383 12.777 1.00 89.44 84 VAL A CA 1
ATOM 647 C C . VAL A 1 84 ? 5.967 1.132 11.875 1.00 89.44 84 VAL A C 1
ATOM 649 O O . VAL A 1 84 ? 6.077 0.811 10.692 1.00 89.44 84 VAL A O 1
ATOM 652 N N . ALA A 1 85 ? 6.721 2.092 12.418 1.00 91.62 85 ALA A N 1
ATOM 653 C CA . ALA A 1 85 ? 7.743 2.815 11.664 1.00 91.62 85 ALA A CA 1
ATOM 654 C C . ALA A 1 85 ? 8.856 1.875 11.179 1.00 91.62 85 ALA A C 1
ATOM 656 O O . ALA A 1 85 ? 9.226 1.916 10.007 1.00 91.62 85 ALA A O 1
ATOM 657 N N . MET A 1 86 ? 9.336 0.980 12.047 1.00 93.31 86 MET A N 1
ATOM 658 C CA . MET A 1 86 ? 10.342 -0.025 11.700 1.00 93.31 86 MET A CA 1
ATOM 659 C C . MET A 1 86 ? 9.845 -0.975 10.605 1.00 93.31 86 MET A C 1
ATOM 661 O O . MET A 1 86 ? 10.564 -1.226 9.640 1.00 93.31 86 MET A O 1
ATOM 665 N N . ALA A 1 87 ? 8.602 -1.452 10.702 1.00 91.06 87 ALA A N 1
ATOM 666 C CA . ALA A 1 87 ? 7.979 -2.266 9.661 1.00 91.06 87 ALA A CA 1
ATOM 667 C C . ALA A 1 87 ? 7.874 -1.506 8.326 1.00 91.06 87 ALA A C 1
ATOM 669 O O . ALA A 1 87 ? 8.116 -2.086 7.268 1.00 91.06 87 ALA A O 1
ATOM 670 N N . GLY A 1 88 ? 7.580 -0.202 8.367 1.00 92.06 88 GLY A N 1
ATOM 671 C CA . GLY A 1 88 ? 7.580 0.666 7.189 1.00 92.06 88 GLY A CA 1
ATOM 672 C C . GLY A 1 88 ? 8.962 0.789 6.542 1.00 92.06 88 GLY A C 1
ATOM 673 O O . GLY A 1 88 ? 9.093 0.601 5.333 1.00 92.06 88 GLY A O 1
ATOM 674 N N . VAL A 1 89 ? 10.008 1.033 7.337 1.00 95.31 89 VAL A N 1
ATOM 675 C CA . VAL A 1 89 ? 11.399 1.073 6.848 1.00 95.31 89 VAL A CA 1
ATOM 676 C C . VAL A 1 89 ? 11.800 -0.276 6.255 1.00 95.31 89 VAL A C 1
ATOM 678 O O . VAL A 1 89 ? 12.351 -0.323 5.156 1.00 95.31 89 VAL A O 1
ATOM 681 N N . PHE A 1 90 ? 11.474 -1.375 6.934 1.00 94.19 90 PHE A N 1
ATOM 682 C CA . PHE A 1 90 ? 11.735 -2.721 6.438 1.00 94.19 90 PHE A CA 1
ATOM 683 C C . PHE A 1 90 ? 11.041 -2.979 5.097 1.00 94.19 90 PHE A C 1
ATOM 685 O O . PHE A 1 90 ? 11.669 -3.498 4.177 1.00 94.19 90 PHE A O 1
ATOM 692 N N . ALA A 1 91 ? 9.783 -2.558 4.942 1.00 91.69 91 ALA A N 1
ATOM 693 C CA . ALA A 1 91 ? 9.069 -2.672 3.675 1.00 91.69 91 ALA A CA 1
ATOM 694 C C . ALA A 1 91 ? 9.756 -1.877 2.550 1.00 91.69 91 ALA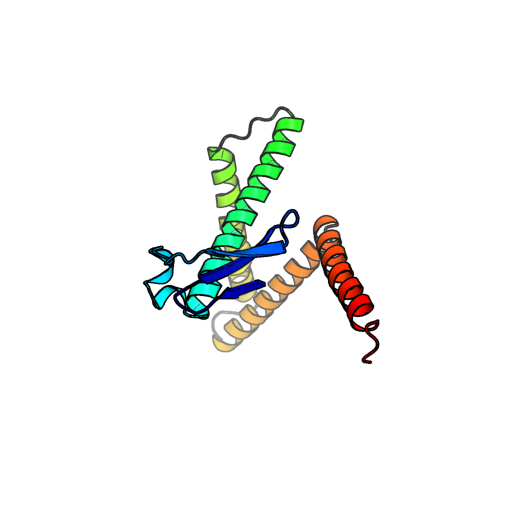 A C 1
ATOM 696 O O . ALA A 1 91 ? 9.913 -2.401 1.448 1.00 91.69 91 ALA A O 1
ATOM 697 N N . LEU A 1 92 ? 10.226 -0.652 2.815 1.00 92.69 92 LEU A N 1
ATOM 698 C CA . LEU A 1 92 ? 10.973 0.140 1.827 1.00 92.69 92 LEU A CA 1
ATOM 699 C C . LEU A 1 92 ? 12.286 -0.543 1.429 1.00 92.69 92 LEU A C 1
ATOM 701 O O . LEU A 1 92 ? 12.599 -0.646 0.243 1.00 92.69 92 LEU A O 1
ATOM 705 N N . VAL A 1 93 ? 13.040 -1.056 2.401 1.00 94.00 93 VAL A N 1
ATOM 706 C CA . VAL A 1 93 ? 14.285 -1.789 2.132 1.00 94.00 93 VAL A CA 1
ATOM 707 C C . VAL A 1 93 ? 14.003 -3.048 1.317 1.00 94.00 93 VAL A C 1
ATOM 709 O O . VAL A 1 93 ? 14.692 -3.297 0.333 1.00 94.00 93 VAL A O 1
ATOM 712 N N . LEU A 1 94 ? 12.975 -3.815 1.672 1.00 92.38 94 LEU A N 1
ATOM 713 C CA . LEU A 1 94 ? 12.646 -5.070 1.005 1.00 92.38 94 LEU A CA 1
ATOM 714 C C . LEU A 1 94 ? 12.140 -4.855 -0.430 1.00 92.38 94 LEU A C 1
ATOM 716 O O . LEU A 1 94 ? 12.567 -5.562 -1.337 1.00 92.38 94 LEU A O 1
ATOM 720 N N . PHE A 1 95 ? 11.248 -3.888 -0.658 1.00 90.44 95 PHE A N 1
ATOM 721 C CA . PHE A 1 95 ? 10.589 -3.713 -1.960 1.00 90.44 95 PHE A CA 1
ATOM 722 C C . PHE A 1 95 ? 11.259 -2.696 -2.887 1.00 90.44 95 PHE A C 1
ATOM 724 O O . PHE A 1 95 ? 10.997 -2.721 -4.088 1.00 90.44 95 PHE A O 1
ATOM 731 N N . ILE A 1 96 ? 12.114 -1.813 -2.366 1.00 89.06 96 ILE A N 1
ATOM 732 C CA . ILE A 1 96 ? 12.860 -0.832 -3.169 1.00 89.06 96 ILE A CA 1
ATOM 733 C C . ILE A 1 96 ? 14.353 -1.147 -3.118 1.00 89.06 96 ILE A C 1
ATOM 735 O O . ILE A 1 96 ? 14.989 -1.284 -4.160 1.00 89.06 96 ILE A O 1
ATOM 739 N N . GLY A 1 97 ? 14.912 -1.308 -1.919 1.00 91.75 97 GLY A N 1
ATOM 740 C CA . GLY A 1 97 ? 16.345 -1.556 -1.739 1.00 91.75 97 GLY A CA 1
ATOM 741 C C . GLY A 1 97 ? 16.808 -2.897 -2.314 1.00 91.75 97 GLY A C 1
ATOM 742 O O . GLY A 1 97 ? 17.763 -2.936 -3.089 1.00 91.75 97 GLY A O 1
ATOM 743 N N . LEU A 1 98 ? 16.120 -3.991 -1.975 1.00 91.62 98 LEU A N 1
ATOM 744 C CA . LEU A 1 98 ? 16.490 -5.345 -2.389 1.00 91.62 98 LEU A CA 1
ATOM 745 C C . LEU A 1 98 ? 16.510 -5.536 -3.916 1.00 91.62 98 LEU A C 1
ATOM 747 O O . LEU A 1 98 ? 17.527 -6.016 -4.413 1.00 91.62 98 LEU A O 1
ATOM 751 N N . PRO A 1 99 ? 15.466 -5.171 -4.693 1.00 89.56 99 PRO A N 1
ATOM 752 C CA . PRO A 1 99 ? 15.501 -5.366 -6.141 1.00 89.56 99 PRO A CA 1
ATOM 753 C C . PRO A 1 99 ? 16.593 -4.532 -6.819 1.00 89.56 99 PRO A C 1
ATOM 755 O O . PRO A 1 99 ? 17.252 -5.040 -7.722 1.00 89.56 99 PRO A O 1
ATOM 758 N N . LEU A 1 100 ? 16.852 -3.305 -6.348 1.00 88.31 100 LEU A N 1
ATOM 759 C CA . LEU A 1 100 ? 17.946 -2.469 -6.859 1.00 88.31 100 LEU A CA 1
ATOM 760 C C . LEU A 1 100 ? 19.319 -3.084 -6.570 1.00 88.31 100 LEU A C 1
ATOM 762 O O . LEU A 1 100 ? 20.195 -3.092 -7.436 1.00 88.31 100 LEU A O 1
ATOM 766 N N . PHE A 1 101 ? 19.502 -3.616 -5.361 1.00 90.12 101 PHE A N 1
ATOM 767 C CA . PHE A 1 101 ? 20.738 -4.279 -4.962 1.00 90.12 101 PHE A CA 1
ATOM 768 C C . PHE A 1 101 ? 20.980 -5.559 -5.772 1.00 90.12 101 PHE A C 1
ATOM 770 O O . PHE A 1 101 ? 22.058 -5.740 -6.336 1.00 90.12 101 PHE A O 1
ATOM 777 N N . LEU A 1 102 ? 19.961 -6.414 -5.897 1.00 88.81 102 LEU A N 1
ATOM 778 C CA . LEU A 1 102 ? 20.041 -7.658 -6.665 1.00 88.81 102 LEU A CA 1
ATOM 779 C C . LEU A 1 102 ? 20.275 -7.399 -8.159 1.00 88.81 102 LEU A C 1
ATOM 781 O O . LEU A 1 102 ? 21.099 -8.076 -8.772 1.00 88.81 102 LEU A O 1
ATOM 785 N N . ALA A 1 103 ? 19.615 -6.393 -8.738 1.00 86.31 103 ALA A N 1
ATOM 786 C CA . ALA A 1 103 ? 19.846 -5.996 -10.126 1.00 86.31 103 ALA A CA 1
ATOM 787 C C . ALA A 1 103 ? 21.281 -5.492 -10.352 1.00 86.31 103 ALA A C 1
ATOM 789 O O . ALA A 1 103 ? 21.896 -5.821 -11.366 1.00 86.31 103 ALA A O 1
ATOM 790 N N . GLY A 1 104 ? 21.836 -4.742 -9.392 1.00 84.38 104 GLY A N 1
ATOM 791 C CA . GLY A 1 104 ? 23.218 -4.253 -9.433 1.00 84.38 104 GLY A CA 1
ATOM 792 C C . GLY A 1 104 ? 24.279 -5.349 -9.350 1.00 84.38 104 GLY A C 1
ATOM 793 O O . GLY A 1 104 ? 25.354 -5.184 -9.922 1.00 84.38 104 GLY A O 1
ATOM 794 N N . LEU A 1 105 ? 23.982 -6.469 -8.683 1.00 84.75 105 LEU A N 1
ATOM 795 C CA . LEU A 1 105 ? 24.851 -7.650 -8.675 1.00 84.75 105 LEU A CA 1
ATOM 796 C C . LEU A 1 105 ? 24.721 -8.485 -9.957 1.00 84.75 105 LEU A C 1
ATOM 798 O O . LEU A 1 105 ? 25.697 -9.094 -10.388 1.00 84.75 105 LEU A O 1
ATOM 802 N N . ALA A 1 106 ? 23.529 -8.527 -10.557 1.00 81.62 106 ALA A N 1
ATOM 803 C CA . ALA A 1 106 ? 23.247 -9.363 -11.721 1.00 81.62 106 ALA A CA 1
ATOM 804 C C . ALA A 1 106 ? 23.831 -8.809 -13.033 1.00 81.62 106 ALA A C 1
ATOM 806 O O . ALA A 1 106 ? 24.262 -9.584 -13.885 1.00 81.62 106 ALA A O 1
ATOM 807 N N . ILE A 1 107 ? 23.830 -7.484 -13.224 1.00 78.81 107 ILE A N 1
ATOM 808 C CA . ILE A 1 107 ? 24.291 -6.836 -14.461 1.00 78.81 107 ILE A CA 1
ATOM 809 C C . ILE A 1 107 ? 25.211 -5.661 -14.121 1.00 78.81 107 ILE A C 1
ATOM 811 O O . ILE A 1 107 ? 24.834 -4.756 -13.376 1.00 78.81 107 ILE A O 1
ATOM 815 N N . GLN A 1 108 ? 26.404 -5.624 -14.728 1.00 70.75 108 GLN A N 1
ATOM 816 C CA . GLN A 1 108 ? 27.257 -4.436 -14.679 1.00 70.75 108 GLN A CA 1
ATOM 817 C C . GLN A 1 108 ? 26.535 -3.242 -15.315 1.00 70.75 108 GLN A C 1
ATOM 819 O O . GLN A 1 108 ? 25.963 -3.342 -16.399 1.00 70.75 108 GLN A O 1
ATOM 824 N N . ARG A 1 109 ? 26.605 -2.088 -14.645 1.00 65.44 109 ARG A N 1
ATOM 825 C CA . ARG A 1 109 ? 25.836 -0.854 -14.910 1.00 65.44 109 ARG A CA 1
ATOM 826 C C . ARG A 1 109 ? 26.001 -0.237 -16.313 1.00 65.44 109 ARG A C 1
ATOM 828 O O . ARG A 1 109 ? 25.416 0.810 -16.571 1.00 65.44 109 ARG A O 1
ATOM 835 N N . SER A 1 110 ? 26.788 -0.849 -17.200 1.00 64.12 110 SER A N 1
ATOM 836 C CA . SER A 1 110 ? 27.076 -0.366 -18.553 1.00 64.12 110 SER A CA 1
ATOM 837 C C . SER A 1 110 ? 25.883 -0.471 -19.506 1.00 64.12 110 SER A C 1
ATOM 839 O O . SER A 1 110 ? 25.775 0.344 -20.416 1.00 64.12 110 SER A O 1
ATOM 841 N N . ASN A 1 111 ? 24.968 -1.425 -19.296 1.00 72.69 111 ASN A N 1
ATOM 842 C CA . ASN A 1 111 ? 23.835 -1.650 -20.195 1.00 72.69 111 ASN A CA 1
ATOM 843 C C . ASN A 1 111 ? 22.507 -1.248 -19.528 1.00 72.69 111 ASN A C 1
ATOM 845 O O . ASN A 1 111 ? 21.807 -2.073 -18.935 1.00 72.69 111 ASN A O 1
ATOM 849 N N . SER A 1 112 ? 22.173 0.047 -19.593 1.00 80.94 112 SER A N 1
ATOM 850 C CA . SER A 1 112 ? 21.045 0.650 -18.861 1.00 80.94 112 SER A CA 1
ATOM 851 C C . SER A 1 112 ? 19.692 -0.006 -19.161 1.00 80.94 112 SER A C 1
ATOM 853 O O . SER A 1 112 ? 18.862 -0.112 -18.265 1.00 80.94 112 SER A O 1
ATOM 855 N N . PHE A 1 113 ? 19.474 -0.495 -20.387 1.00 86.94 113 PHE A N 1
ATOM 856 C CA . PHE A 1 113 ? 18.229 -1.179 -20.749 1.00 86.94 113 PHE A CA 1
ATOM 857 C C . PHE A 1 113 ? 18.103 -2.553 -20.076 1.00 86.94 113 PHE A C 1
ATOM 859 O O . PHE A 1 113 ? 17.086 -2.850 -19.452 1.00 86.94 113 PHE A O 1
ATOM 866 N N . ALA A 1 114 ? 19.154 -3.377 -20.146 1.00 85.94 114 ALA A N 1
ATOM 867 C CA . ALA A 1 114 ? 19.156 -4.709 -19.543 1.00 85.94 114 ALA A CA 1
ATOM 868 C C . ALA A 1 114 ? 19.026 -4.640 -18.011 1.00 85.94 114 ALA A C 1
ATOM 870 O O . ALA A 1 114 ? 18.311 -5.445 -17.417 1.00 85.94 114 ALA A O 1
ATOM 871 N N . PHE A 1 115 ? 19.651 -3.634 -17.387 1.00 87.19 115 PHE A N 1
ATOM 872 C CA . PHE A 1 115 ? 19.519 -3.370 -15.955 1.00 87.19 115 PHE A CA 1
ATOM 873 C C . PHE A 1 115 ? 18.058 -3.129 -15.546 1.00 87.19 115 PHE A C 1
ATOM 875 O O . PHE A 1 115 ? 17.572 -3.784 -14.629 1.00 87.19 115 PHE A O 1
ATOM 882 N N . VAL A 1 116 ? 17.335 -2.253 -16.257 1.00 88.56 116 VAL A N 1
ATOM 883 C CA . VAL A 1 116 ? 15.927 -1.932 -15.949 1.00 88.56 116 VAL A CA 1
ATOM 884 C C . VAL A 1 116 ? 15.014 -3.147 -16.139 1.00 88.56 116 VAL A C 1
ATOM 886 O O . VAL A 1 116 ? 14.127 -3.387 -15.320 1.00 88.56 116 VAL A O 1
ATOM 889 N N . VAL A 1 117 ? 15.238 -3.946 -17.187 1.00 90.69 117 VAL A N 1
ATOM 890 C CA . VAL A 1 117 ? 14.448 -5.165 -17.434 1.00 90.69 117 VAL A CA 1
ATOM 891 C C . VAL A 1 117 ? 14.651 -6.190 -16.316 1.00 90.69 117 VAL A C 1
ATOM 893 O O . VAL A 1 117 ? 13.675 -6.715 -15.781 1.00 90.69 117 VAL A O 1
ATOM 896 N N . VAL A 1 118 ? 15.900 -6.454 -15.925 1.00 90.25 118 VAL A N 1
ATOM 897 C CA . VAL A 1 118 ? 16.206 -7.422 -14.860 1.00 90.25 118 VAL A CA 1
ATOM 898 C C . VAL A 1 118 ? 15.724 -6.938 -13.499 1.00 90.25 118 VAL A C 1
ATOM 900 O O . VAL A 1 118 ? 15.129 -7.717 -12.756 1.00 90.25 118 VAL A O 1
ATOM 903 N N . GLU A 1 119 ? 15.898 -5.656 -13.188 1.00 90.94 119 GLU A N 1
ATOM 904 C CA . GLU A 1 119 ? 15.352 -5.054 -11.972 1.00 90.94 119 GLU A CA 1
ATOM 905 C C . GLU A 1 119 ? 13.826 -5.212 -11.902 1.00 90.94 119 GLU A C 1
ATOM 907 O O . GLU A 1 119 ? 13.286 -5.615 -10.868 1.00 90.94 119 GLU A O 1
ATOM 912 N N . GLY A 1 120 ? 13.131 -4.974 -13.019 1.00 91.00 120 GLY A N 1
ATOM 913 C CA . GLY A 1 120 ? 11.690 -5.182 -13.133 1.00 91.00 120 GLY A CA 1
ATOM 914 C C . GLY A 1 120 ? 11.279 -6.635 -12.886 1.00 91.00 120 GLY A C 1
ATOM 915 O O . GLY A 1 120 ? 10.359 -6.885 -12.105 1.00 91.00 120 GLY A O 1
ATOM 916 N N . ILE A 1 121 ? 11.983 -7.600 -13.487 1.00 93.44 121 ILE A N 1
ATOM 917 C CA . ILE A 1 121 ? 11.713 -9.036 -13.295 1.00 93.44 121 ILE A CA 1
ATOM 918 C C . ILE A 1 121 ? 11.921 -9.437 -11.831 1.00 93.44 121 ILE A C 1
ATOM 920 O O . ILE A 1 121 ? 11.051 -10.086 -11.248 1.00 93.44 121 ILE A O 1
ATOM 924 N N . ILE A 1 122 ? 13.031 -9.017 -11.218 1.00 92.50 122 ILE A N 1
ATOM 925 C CA . ILE A 1 122 ? 13.323 -9.294 -9.805 1.00 92.50 122 ILE A CA 1
ATOM 926 C C . ILE A 1 122 ? 12.233 -8.693 -8.915 1.00 92.50 122 ILE A C 1
ATOM 928 O O . ILE A 1 122 ? 11.737 -9.367 -8.013 1.00 92.50 122 ILE A O 1
ATOM 932 N N . ARG A 1 123 ? 11.813 -7.453 -9.186 1.00 93.88 123 ARG A N 1
ATOM 933 C CA . ARG A 1 123 ? 10.756 -6.776 -8.426 1.00 93.88 123 ARG A CA 1
ATOM 934 C C . ARG A 1 123 ? 9.423 -7.522 -8.513 1.00 93.88 123 ARG A C 1
ATOM 936 O O . ARG A 1 123 ? 8.791 -7.742 -7.482 1.00 93.88 123 ARG A O 1
ATOM 943 N N . VAL A 1 124 ? 9.003 -7.934 -9.710 1.00 94.19 124 VAL A N 1
ATOM 944 C CA . VAL A 1 124 ? 7.764 -8.711 -9.898 1.00 94.19 124 VAL A CA 1
ATOM 945 C C . VAL A 1 124 ? 7.867 -10.068 -9.204 1.00 94.19 124 VAL A C 1
ATOM 947 O O . VAL A 1 124 ? 6.949 -10.448 -8.478 1.00 94.19 124 VAL A O 1
ATOM 950 N N . GLY A 1 125 ? 8.993 -10.769 -9.363 1.00 94.75 125 GLY A N 1
ATOM 951 C CA . GLY A 1 125 ? 9.245 -12.046 -8.695 1.00 94.75 125 GLY A CA 1
ATOM 952 C C . GLY A 1 125 ? 9.176 -11.933 -7.171 1.00 94.75 125 GLY A C 1
ATOM 953 O O . GLY A 1 125 ? 8.539 -12.760 -6.523 1.00 94.75 125 GLY A O 1
ATOM 954 N N . LEU A 1 126 ? 9.748 -10.871 -6.600 1.00 93.19 126 LEU A N 1
ATOM 955 C CA . LEU A 1 126 ? 9.707 -10.590 -5.165 1.00 93.19 126 LEU A CA 1
ATOM 956 C C . LEU A 1 126 ? 8.275 -10.313 -4.690 1.00 93.19 126 LEU A C 1
ATOM 958 O O . LEU A 1 126 ? 7.845 -10.899 -3.699 1.00 93.19 126 LEU A O 1
ATOM 962 N N . VAL A 1 127 ? 7.505 -9.489 -5.409 1.00 93.19 127 VAL A N 1
ATOM 963 C CA . VAL A 1 127 ? 6.095 -9.219 -5.074 1.00 93.19 127 VAL A CA 1
ATOM 964 C C . VAL A 1 127 ? 5.262 -10.502 -5.100 1.00 93.19 127 VAL A C 1
ATOM 966 O O . VAL A 1 127 ? 4.535 -10.775 -4.145 1.00 93.19 127 VAL A O 1
ATOM 969 N N . LEU A 1 128 ? 5.389 -11.317 -6.148 1.00 93.94 128 LEU A N 1
ATOM 970 C CA . LEU A 1 128 ? 4.668 -12.589 -6.246 1.00 93.94 128 LEU A CA 1
ATOM 971 C C . LEU A 1 128 ? 5.108 -13.579 -5.161 1.00 93.94 128 LEU A C 1
ATOM 973 O O . LEU A 1 128 ? 4.261 -14.222 -4.542 1.00 93.94 128 LEU A O 1
ATOM 977 N N . GLY A 1 129 ? 6.410 -13.663 -4.884 1.00 93.69 129 GLY A N 1
ATOM 978 C CA . GLY A 1 129 ? 6.959 -14.490 -3.811 1.00 93.69 129 GLY A CA 1
ATOM 979 C C . GLY A 1 129 ? 6.452 -14.067 -2.432 1.00 93.69 129 GLY A C 1
ATOM 980 O O . GLY A 1 129 ? 6.035 -14.913 -1.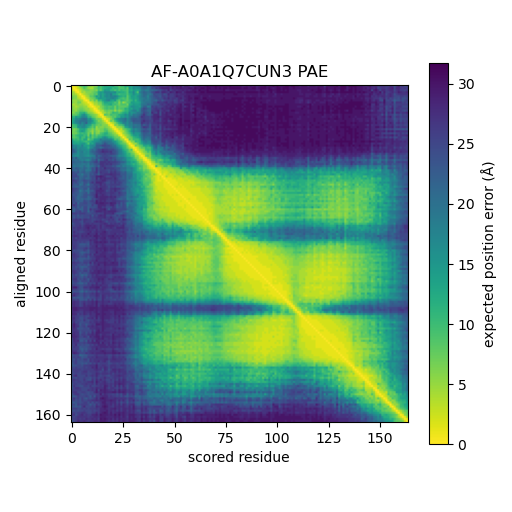643 1.00 93.69 129 GLY A O 1
ATOM 981 N N . TYR A 1 130 ? 6.401 -12.761 -2.160 1.00 90.88 130 TYR A N 1
ATOM 982 C CA . TYR A 1 130 ? 5.831 -12.215 -0.930 1.00 90.88 130 TYR A CA 1
ATOM 983 C C . TYR A 1 130 ? 4.347 -12.572 -0.786 1.00 90.88 130 TYR A C 1
ATOM 985 O O . TYR A 1 130 ? 3.940 -13.070 0.264 1.00 90.88 130 TYR A O 1
ATOM 993 N N . LEU A 1 131 ? 3.548 -12.385 -1.845 1.00 88.50 131 LEU A N 1
ATOM 994 C CA . LEU A 1 131 ? 2.128 -12.753 -1.851 1.00 88.50 131 LEU A CA 1
ATOM 995 C C . LEU A 1 131 ? 1.921 -14.256 -1.613 1.00 88.50 131 LEU A C 1
ATOM 997 O O . LEU A 1 131 ? 1.048 -14.650 -0.838 1.00 88.50 131 LEU A O 1
ATOM 1001 N N . ALA A 1 132 ? 2.746 -15.102 -2.232 1.00 89.38 132 ALA A N 1
ATOM 1002 C CA . ALA A 1 132 ? 2.709 -16.542 -2.011 1.00 89.38 132 ALA A CA 1
ATOM 1003 C C . ALA A 1 132 ? 3.059 -16.901 -0.557 1.00 89.38 132 ALA A C 1
ATOM 1005 O O . ALA A 1 132 ? 2.350 -17.696 0.064 1.00 89.38 132 ALA A O 1
ATOM 1006 N N . ALA A 1 133 ? 4.086 -16.274 0.021 1.00 89.12 133 ALA A N 1
ATOM 1007 C CA . ALA A 1 133 ? 4.494 -16.517 1.402 1.00 89.12 133 ALA A CA 1
ATOM 1008 C C . ALA A 1 133 ? 3.387 -16.156 2.408 1.00 89.12 133 ALA A C 1
ATOM 1010 O O . ALA A 1 133 ? 3.053 -16.968 3.274 1.00 89.12 133 ALA A O 1
ATOM 1011 N N . ILE A 1 134 ? 2.750 -14.987 2.265 1.00 86.81 134 ILE A N 1
ATOM 1012 C CA . ILE A 1 134 ? 1.648 -14.589 3.159 1.00 86.81 134 ILE A CA 1
ATOM 1013 C C . ILE A 1 134 ? 0.390 -15.444 2.956 1.00 86.81 134 ILE A C 1
ATOM 1015 O O . ILE A 1 134 ? -0.365 -15.651 3.903 1.00 86.81 134 ILE A O 1
ATOM 1019 N N . SER A 1 135 ? 0.168 -15.994 1.755 1.00 81.75 135 SER A N 1
ATOM 1020 C CA . SER A 1 135 ? -0.982 -16.871 1.467 1.00 81.75 135 SER A CA 1
ATOM 1021 C C . SER A 1 135 ? -0.934 -18.205 2.225 1.00 81.75 135 SER A C 1
ATOM 1023 O O . SER A 1 135 ? -1.957 -18.877 2.407 1.00 81.75 135 SER A O 1
ATOM 1025 N N . LEU A 1 136 ? 0.257 -18.591 2.690 1.00 80.88 136 LEU A N 1
ATOM 1026 C CA . LEU A 1 136 ? 0.463 -19.794 3.485 1.00 80.88 136 LEU A CA 1
ATOM 1027 C C . LEU A 1 136 ? 0.031 -19.609 4.947 1.00 80.88 136 LEU A C 1
ATOM 1029 O O . LEU A 1 136 ? -0.213 -20.600 5.639 1.00 80.88 136 LEU A O 1
ATOM 1033 N N . LEU A 1 137 ? -0.122 -18.363 5.411 1.00 81.81 137 LEU A N 1
ATOM 1034 C CA . LEU A 1 137 ? -0.580 -18.066 6.764 1.00 81.81 137 LEU A CA 1
ATOM 1035 C C . LEU A 1 137 ? -2.062 -18.437 6.922 1.00 81.81 137 LEU A C 1
ATOM 1037 O O . LEU A 1 137 ? -2.926 -18.055 6.127 1.00 81.81 137 LEU A O 1
ATOM 1041 N N . ARG A 1 138 ? -2.363 -19.193 7.986 1.00 64.94 138 ARG A N 1
ATOM 1042 C CA . ARG A 1 138 ? -3.706 -19.738 8.260 1.00 64.94 138 ARG A CA 1
ATOM 1043 C C . ARG A 1 138 ? -4.773 -18.646 8.392 1.00 64.94 138 ARG A C 1
ATOM 1045 O O . ARG A 1 138 ? -5.902 -18.869 7.963 1.00 64.94 138 ARG A O 1
ATOM 1052 N N . ASP A 1 139 ? -4.410 -17.479 8.919 1.00 68.62 139 ASP A N 1
ATOM 1053 C CA . ASP A 1 139 ? -5.325 -16.342 9.081 1.00 68.62 139 ASP A CA 1
ATOM 1054 C C . ASP A 1 139 ? -5.756 -15.751 7.737 1.00 68.62 139 ASP A C 1
ATOM 1056 O O . ASP A 1 139 ? -6.940 -15.503 7.513 1.00 68.62 139 ASP A O 1
ATOM 1060 N N . VAL A 1 140 ? -4.818 -15.626 6.796 1.00 70.94 140 VAL A N 1
ATOM 1061 C CA . VAL A 1 140 ? -5.090 -15.125 5.444 1.00 70.94 140 VAL A CA 1
ATOM 1062 C C . VAL A 1 140 ? -5.950 -16.127 4.670 1.00 70.94 140 VAL A C 1
ATOM 1064 O O . VAL A 1 140 ? -6.950 -15.757 4.049 1.00 70.94 140 VAL A O 1
ATOM 1067 N N . ARG A 1 141 ? -5.635 -17.424 4.774 1.00 67.88 141 ARG A N 1
ATOM 1068 C CA . ARG A 1 141 ? -6.440 -18.493 4.162 1.00 67.88 141 ARG A CA 1
ATOM 1069 C C . ARG A 1 141 ? -7.878 -18.508 4.685 1.00 67.88 141 ARG A C 1
ATOM 1071 O O . ARG A 1 141 ? -8.800 -18.736 3.906 1.00 67.88 141 ARG A O 1
ATOM 1078 N N . ARG A 1 142 ? -8.083 -18.240 5.978 1.00 68.50 142 ARG A N 1
ATOM 1079 C CA . ARG A 1 142 ? -9.413 -18.170 6.596 1.00 68.50 142 ARG A CA 1
ATOM 1080 C C . ARG A 1 142 ? -10.234 -16.994 6.050 1.00 68.50 142 ARG A C 1
ATOM 1082 O O . ARG A 1 142 ? -11.406 -17.182 5.742 1.00 68.50 142 ARG A O 1
ATOM 1089 N N . VAL A 1 143 ? -9.632 -15.819 5.858 1.00 69.88 143 VAL A N 1
ATOM 1090 C CA . VAL A 1 143 ? -10.316 -14.663 5.241 1.00 69.88 143 VAL A CA 1
ATOM 1091 C C . VAL A 1 143 ? -10.744 -14.970 3.801 1.00 69.88 143 VAL A C 1
ATOM 1093 O O . VAL A 1 143 ? -11.888 -14.702 3.432 1.00 69.88 143 VAL A O 1
ATOM 1096 N N . PHE A 1 144 ? -9.880 -15.612 3.007 1.00 65.12 144 PHE A N 1
ATOM 1097 C CA . PHE A 1 144 ? -10.238 -16.041 1.649 1.00 65.12 144 PHE A CA 1
ATOM 1098 C C . PHE A 1 144 ? -11.334 -17.114 1.625 1.00 65.12 144 PHE A C 1
ATOM 1100 O O . PHE A 1 144 ? -12.184 -17.101 0.736 1.00 65.12 144 PHE A O 1
ATOM 1107 N N . GLN A 1 145 ? -11.355 -18.020 2.606 1.00 69.38 145 GLN A N 1
ATOM 1108 C CA . GLN A 1 145 ? -12.438 -18.994 2.769 1.00 69.38 145 GLN A CA 1
ATOM 1109 C C . GLN A 1 145 ? -13.773 -18.321 3.096 1.00 69.38 145 GLN A C 1
ATOM 1111 O O . GLN A 1 145 ? -14.787 -18.721 2.526 1.00 69.38 145 GLN A O 1
ATOM 1116 N N . TYR A 1 146 ? -13.778 -17.292 3.952 1.00 65.00 146 TYR A N 1
ATOM 1117 C CA . TYR A 1 146 ? -14.988 -16.519 4.232 1.00 65.00 146 TYR A CA 1
ATOM 1118 C C . TYR A 1 146 ? -15.484 -15.819 2.973 1.00 65.00 146 TYR A C 1
ATOM 1120 O O . TYR A 1 146 ? -16.595 -16.121 2.555 1.00 65.00 146 TYR A O 1
ATOM 1128 N N . HIS A 1 147 ? -14.642 -15.041 2.281 1.00 73.31 147 HIS A N 1
ATOM 1129 C CA . HIS A 1 147 ? -15.021 -14.395 1.013 1.00 73.31 147 HIS A CA 1
ATOM 1130 C C . HIS A 1 147 ? -15.525 -15.395 -0.045 1.00 73.31 147 HIS A C 1
ATOM 1132 O O . HIS A 1 147 ? -16.539 -15.154 -0.701 1.00 73.31 147 HIS A O 1
ATOM 1138 N N . GLY A 1 148 ? -14.878 -16.556 -0.188 1.00 64.62 148 GLY A N 1
ATOM 1139 C CA . GLY A 1 148 ? -15.331 -17.611 -1.102 1.00 64.62 148 GLY A CA 1
ATOM 1140 C C . GLY A 1 148 ? -16.679 -18.234 -0.715 1.00 64.62 148 GLY A C 1
ATOM 1141 O O . GLY A 1 148 ? -17.440 -18.654 -1.592 1.00 64.62 148 GLY A O 1
ATOM 1142 N N . ALA A 1 149 ? -17.002 -18.278 0.579 1.00 62.88 149 ALA A N 1
ATOM 1143 C CA . ALA A 1 149 ? -18.289 -18.747 1.078 1.00 62.88 149 ALA A CA 1
ATOM 1144 C C . ALA A 1 149 ? -19.410 -17.715 0.858 1.00 62.88 149 ALA A C 1
ATOM 1146 O O . ALA A 1 149 ? -20.518 -18.117 0.501 1.00 62.88 149 ALA A O 1
ATOM 1147 N N . GLU A 1 150 ? -19.142 -16.409 0.984 1.00 60.38 150 GLU A N 1
ATOM 1148 C CA . GLU A 1 150 ? -20.157 -15.356 0.765 1.00 60.38 150 GLU A CA 1
ATOM 1149 C C . GLU A 1 150 ? -20.600 -15.304 -0.704 1.00 60.38 150 GLU A C 1
ATOM 1151 O O . GLU A 1 150 ? -21.791 -15.241 -1.010 1.00 60.38 150 GLU A O 1
ATOM 1156 N N . HIS A 1 151 ? -19.661 -15.449 -1.641 1.00 61.16 151 HIS A N 1
ATOM 1157 C CA . HIS A 1 151 ? -20.003 -15.524 -3.063 1.00 61.16 151 HIS A CA 1
ATOM 1158 C C . HIS A 1 151 ? -20.771 -16.809 -3.424 1.00 61.16 151 HIS A C 1
ATOM 1160 O O . HIS A 1 151 ? -21.668 -16.770 -4.271 1.00 61.16 151 HIS A O 1
ATOM 1166 N N . LYS A 1 152 ? -20.493 -17.939 -2.754 1.00 59.44 152 LYS A N 1
ATOM 1167 C CA . LYS A 1 152 ? -21.249 -19.189 -2.955 1.00 59.44 152 LYS A CA 1
ATOM 1168 C C . LYS A 1 152 ? -22.670 -19.134 -2.386 1.00 59.44 152 LYS A C 1
ATOM 1170 O O . LYS A 1 152 ? -23.571 -19.698 -3.006 1.00 59.44 152 LYS A O 1
ATOM 1175 N N . THR A 1 153 ? -22.897 -18.456 -1.260 1.00 58.62 153 THR A N 1
ATOM 1176 C CA . THR A 1 153 ? -24.239 -18.327 -0.657 1.00 58.62 153 THR A CA 1
ATOM 1177 C C . THR A 1 153 ? -25.124 -17.306 -1.375 1.00 58.62 153 THR A C 1
ATOM 1179 O O . THR A 1 153 ? -26.344 -17.470 -1.409 1.00 58.62 153 T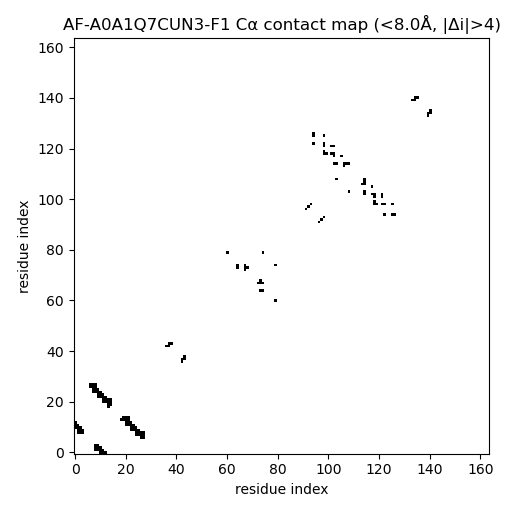HR A O 1
ATOM 1182 N N . ILE A 1 154 ? -24.542 -16.289 -2.019 1.00 55.94 154 ILE A N 1
ATOM 1183 C CA . ILE A 1 154 ? -25.295 -15.355 -2.872 1.00 55.94 154 ILE A CA 1
ATOM 1184 C C . ILE A 1 154 ? -25.733 -16.041 -4.177 1.00 55.94 154 ILE A C 1
ATOM 1186 O O . ILE A 1 154 ? -26.884 -15.892 -4.593 1.00 55.94 154 ILE A O 1
ATOM 1190 N N . ASN A 1 155 ? -24.867 -16.857 -4.789 1.00 60.69 155 ASN A N 1
ATOM 1191 C CA . ASN A 1 155 ? -25.197 -17.579 -6.021 1.00 60.69 155 ASN A CA 1
ATOM 1192 C C . ASN A 1 155 ? -26.319 -18.618 -5.824 1.00 60.69 155 ASN A C 1
ATOM 1194 O O . ASN A 1 155 ? -27.188 -18.756 -6.683 1.00 60.69 155 ASN A O 1
ATOM 1198 N N . SER A 1 156 ? -26.356 -19.315 -4.681 1.00 56.56 156 SER A N 1
ATOM 1199 C CA . SER A 1 156 ? -27.430 -20.277 -4.385 1.00 56.56 156 SER A CA 1
ATOM 1200 C C . SER A 1 156 ? -28.783 -19.613 -4.095 1.00 56.56 156 SER A C 1
ATOM 1202 O O . SER A 1 156 ? -29.822 -20.228 -4.322 1.00 56.56 156 SER A O 1
ATOM 1204 N N . ARG A 1 157 ? -28.800 -18.348 -3.650 1.00 52.22 157 ARG A N 1
ATOM 1205 C CA . ARG A 1 157 ? -30.035 -17.582 -3.412 1.00 52.22 157 ARG A CA 1
ATOM 1206 C C . ARG A 1 157 ? -30.581 -16.911 -4.677 1.00 52.22 157 ARG A C 1
ATOM 1208 O O . ARG A 1 157 ? -31.793 -16.773 -4.801 1.00 52.22 157 ARG A O 1
ATOM 1215 N N . ALA A 1 158 ? -29.716 -16.535 -5.622 1.00 54.91 158 ALA A N 1
ATOM 1216 C CA . ALA A 1 158 ? -30.121 -15.944 -6.902 1.00 54.91 158 ALA A CA 1
ATOM 1217 C C . ALA A 1 158 ? -30.703 -16.972 -7.896 1.00 54.91 158 ALA A C 1
ATOM 1219 O O . ALA A 1 158 ? -31.517 -16.607 -8.737 1.00 54.91 158 ALA A O 1
ATOM 1220 N N . GLY A 1 159 ? -30.336 -18.255 -7.778 1.00 52.72 159 GLY A N 1
ATOM 1221 C CA . GLY A 1 159 ? -30.875 -19.336 -8.616 1.00 52.72 159 GLY A CA 1
ATOM 1222 C C . GLY A 1 159 ? -32.244 -19.883 -8.188 1.00 52.72 159 GLY A C 1
ATOM 1223 O O . GLY A 1 159 ? -32.796 -20.722 -8.888 1.00 52.72 159 GLY A O 1
ATOM 1224 N N . CYS A 1 160 ? -32.792 -19.436 -7.052 1.00 51.31 160 CYS A N 1
ATOM 1225 C CA . CYS A 1 160 ? -34.019 -19.987 -6.462 1.00 51.31 160 CYS A CA 1
ATOM 1226 C C . CYS A 1 160 ? -35.181 -18.976 -6.417 1.00 51.31 160 CYS A C 1
ATOM 1228 O O . CYS A 1 160 ? -36.038 -19.057 -5.539 1.00 51.31 160 CYS A O 1
ATOM 1230 N N . TRP A 1 161 ? -35.214 -18.004 -7.338 1.00 38.97 161 TRP A N 1
ATOM 1231 C CA . TRP A 1 161 ? -36.407 -17.186 -7.565 1.00 38.97 161 TRP A CA 1
ATOM 1232 C C . TRP A 1 161 ? -37.101 -17.663 -8.848 1.00 38.97 161 TRP A C 1
ATOM 1234 O O . TRP A 1 161 ? -36.607 -17.368 -9.938 1.00 38.97 161 TRP A O 1
ATOM 1244 N N . PRO A 1 162 ? -38.215 -18.412 -8.761 1.00 52.53 162 PRO A N 1
ATOM 1245 C CA . PRO A 1 162 ? -39.050 -18.666 -9.921 1.00 52.53 162 PRO A CA 1
ATOM 1246 C C . PRO A 1 162 ? -39.656 -17.328 -10.350 1.00 52.53 162 PRO A C 1
ATOM 1248 O O . PRO A 1 162 ? -40.373 -16.678 -9.587 1.00 52.53 162 PRO A O 1
ATOM 1251 N N . SER A 1 163 ? -39.325 -16.890 -11.560 1.00 48.12 163 SER A N 1
ATOM 1252 C CA . SER A 1 163 ? -40.103 -15.891 -12.284 1.00 48.12 163 SER A CA 1
ATOM 1253 C C . SER A 1 163 ? -41.496 -16.474 -12.525 1.00 48.12 163 SER A C 1
ATOM 1255 O O . SER A 1 163 ? -41.640 -17.391 -13.335 1.00 48.12 163 SER A O 1
ATOM 1257 N N . HIS A 1 164 ? -42.479 -15.989 -11.765 1.00 42.62 164 HIS A N 1
ATOM 1258 C CA . HIS A 1 164 ? -43.885 -16.048 -12.158 1.00 42.62 164 HIS A CA 1
ATOM 1259 C C . HIS A 1 164 ? -44.127 -15.130 -13.354 1.00 42.62 164 HIS A C 1
ATOM 1261 O O . HIS A 1 164 ? -43.513 -14.036 -13.375 1.00 42.62 164 HIS A O 1
#

Radius of gyration: 26.55 Å; Cα contacts (8 Å, |Δi|>4): 84; chains: 1; bounding box: 82×41×52 Å

Secondary structure (DSSP, 8-state):
-EEE-SSEEEEEEE-TTT--EEEEEEE---GGGT-GGGGSHHHHHHHHHHHHHHHHHHHHHHHHHHHHHHTT----HHHHHHHHHHHHHHHHIIIIIHHHHHHHHHS-TT-HHHHHHHHHHHHHHHHHHHHHHHHTSHHHHHHHHHHHHHHHHHHHHHTT----

Foldseek 3Di:
DWDDDLFWIKDWDQDPPPRDIDIDTDTPPDPVSPDVVCVDPVNVVVVVVVVVVVVVLVVVVVVVCVVCVVVVHHDDPVNSVVVVVVVVVVCCCQQPVVLLVVLCVVDPPPDVVSSVVSSVVSNVVSVVVVVVVVCPDPVNVVVVVVVVVVVVVVVVVVVPDDDD

pLDDT: mean 72.07, std 17.72, range [38.81, 95.31]

Mean predicted aligned error: 16.49 Å

Nearest PDB structures (foldseek):
  8xvi-assembly1_R  TM=2.055E-01  e=4.006E+00  Acetivibrio thermocellus ATCC 27405

Sequence (164 aa):
MMMRGKRHYAVAVRLPTTKEIVVDRGELKAPIYTNPIWKAPFVRGLALIGEQLHLGMKSLIWSANMNAGANNIEIGKKEITGSVAMAGVFALVLFIGLPLFLAGLAIQRSNSFAFVVVEGIIRVGLVLGYLAAISLLRDVRRVFQYHGAEHKTINSRAGCWPSH

Solvent-accessible surface area (backbone atoms only — not comparable to full-atom values): 9580 Å² total; per-residue (Å²): 95,76,54,77,58,99,72,44,47,41,45,41,54,70,49,90,88,76,80,52,76,54,75,55,80,57,77,75,89,49,82,86,74,71,54,73,70,68,72,35,73,66,55,41,48,53,51,51,52,52,50,52,51,53,53,51,53,51,50,52,54,50,52,51,50,51,57,26,53,76,68,74,42,85,80,48,74,66,56,54,52,50,52,53,50,50,52,50,52,50,50,47,42,58,72,52,46,43,28,54,53,54,26,58,73,73,38,74,84,86,46,65,68,62,39,54,54,48,25,50,51,47,41,52,52,49,53,53,50,51,54,54,57,53,54,69,37,68,69,53,45,48,54,54,50,51,57,57,47,55,58,53,56,50,53,62,58,68,74,68,65,81,84,125